Protein AF-A0A1X0D6K6-F1 (afdb_monomer_lite)

Secondary structure (DSSP, 8-state):
-HHHHHHHHH---EEEEEE-EEEPPSSSTT---TTSHHHHHHHHHHHH-EEES-SSPPPSSSSPPP----EEEHHHHHHHHHHHT-S--SSEEEEEE---------HHHHHHHHHHTT---EEES-TTT-

pLDDT: mean 91.76, std 7.57, range [55.56, 97.94]

Foldseek 3Di:
DVVVVCCVPPQDQAEAEAEDAEAEDPPDPPDGPCVDPVNVVVVCQLVVLEDALEPDDDDPPPDHDQDDDWYDYPVVVVVCVVVVPPPPDTDYHYHYRTDPDSPSDDVVVVSVVCVVVPRNHDYDHDPVVD

Organism: NCBI:txid444597

Structure (mmCIF, N/CA/C/O backbone):
data_AF-A0A1X0D6K6-F1
#
_entry.id   AF-A0A1X0D6K6-F1
#
loop_
_atom_site.group_PDB
_atom_site.id
_atom_site.type_symbol
_atom_site.label_atom_id
_atom_site.label_alt_id
_atom_site.label_comp_id
_atom_site.label_asym_id
_atom_site.label_entity_id
_atom_site.label_seq_id
_atom_site.pdbx_PDB_ins_code
_atom_site.Cartn_x
_atom_site.Cartn_y
_atom_site.Cartn_z
_atom_site.occupancy
_atom_site.B_iso_or_equiv
_atom_site.auth_seq_id
_atom_site.auth_comp_id
_atom_site.auth_asym_id
_atom_site.auth_atom_id
_atom_site.pdbx_PDB_model_num
ATOM 1 N N . MET A 1 1 ? -9.132 14.634 18.379 1.00 69.62 1 MET A N 1
ATOM 2 C CA . MET A 1 1 ? -9.413 14.888 19.815 1.00 69.62 1 MET A CA 1
ATOM 3 C C . MET A 1 1 ? -10.894 14.732 20.197 1.00 69.62 1 MET A C 1
ATOM 5 O O . MET A 1 1 ? -11.153 14.470 21.361 1.00 69.62 1 MET A O 1
ATOM 9 N N . LEU A 1 2 ? -11.865 14.824 19.270 1.00 93.81 2 LEU A N 1
ATOM 10 C CA . LEU A 1 2 ? -13.302 14.667 19.586 1.00 93.81 2 LEU A CA 1
ATOM 11 C C . LEU A 1 2 ? -13.663 13.298 20.187 1.00 93.81 2 LEU A C 1
ATOM 13 O O . LEU A 1 2 ? -14.277 13.246 21.246 1.00 93.81 2 LEU A O 1
ATOM 17 N N . LEU A 1 3 ? -13.213 12.200 19.568 1.00 94.31 3 LEU A N 1
ATOM 18 C CA . LEU A 1 3 ? -13.497 10.844 20.061 1.00 94.31 3 LEU A CA 1
ATOM 19 C C . LEU A 1 3 ? -12.890 10.569 21.446 1.00 94.31 3 LEU A C 1
ATOM 21 O O . LEU A 1 3 ? -13.492 9.877 22.257 1.00 94.31 3 LEU A O 1
ATOM 25 N N . ARG A 1 4 ? -11.724 11.158 21.741 1.00 93.31 4 ARG A N 1
ATOM 26 C CA . ARG A 1 4 ? -11.076 11.071 23.060 1.00 93.31 4 ARG A CA 1
ATOM 27 C C . ARG A 1 4 ? -11.946 11.734 24.133 1.00 93.31 4 ARG A C 1
ATOM 29 O O . ARG A 1 4 ? -12.243 11.112 25.141 1.00 93.31 4 ARG A O 1
ATOM 36 N N . ARG A 1 5 ? -12.434 12.951 23.862 1.00 93.81 5 ARG A N 1
ATOM 37 C CA . ARG A 1 5 ? -13.341 13.674 24.769 1.00 93.81 5 ARG A CA 1
ATOM 38 C C . ARG A 1 5 ? -14.673 12.948 24.967 1.00 93.81 5 ARG A C 1
ATOM 40 O O . ARG A 1 5 ? -15.209 12.946 26.068 1.00 93.81 5 ARG A O 1
ATOM 47 N N . ALA A 1 6 ? -15.218 12.343 23.912 1.00 94.06 6 ALA A N 1
ATOM 48 C CA . ALA A 1 6 ? -16.452 11.566 24.000 1.00 94.06 6 ALA A CA 1
ATOM 49 C C . ALA A 1 6 ? -16.276 10.323 24.891 1.00 94.06 6 ALA A C 1
ATOM 51 O O . ALA A 1 6 ? -17.134 10.047 25.727 1.00 94.06 6 ALA A O 1
ATOM 52 N N . HIS A 1 7 ? -15.140 9.629 24.764 1.00 94.25 7 HIS A N 1
ATOM 53 C CA . HIS A 1 7 ? -14.777 8.531 25.655 1.00 94.25 7 HIS A CA 1
ATOM 54 C C . HIS A 1 7 ? -14.644 8.997 27.112 1.00 94.25 7 HIS A C 1
ATOM 56 O O . HIS A 1 7 ? -15.268 8.418 27.989 1.00 94.25 7 HIS A O 1
ATOM 62 N N . GLU A 1 8 ? -13.906 10.080 27.371 1.00 94.75 8 GLU A N 1
ATOM 63 C CA . GLU A 1 8 ? -13.709 10.615 28.729 1.00 94.75 8 GLU A CA 1
ATOM 64 C C . GLU A 1 8 ? -15.023 11.063 29.392 1.00 94.75 8 GLU A C 1
ATOM 66 O O . GLU A 1 8 ? -15.181 10.923 30.602 1.00 94.75 8 GLU A O 1
ATOM 71 N N . ARG A 1 9 ? -15.979 11.594 28.615 1.00 96.31 9 ARG A N 1
ATOM 72 C CA . ARG A 1 9 ? -17.240 12.132 29.150 1.00 96.31 9 ARG A CA 1
ATOM 73 C C . ARG A 1 9 ? -18.350 11.093 29.305 1.00 96.31 9 ARG A C 1
ATOM 75 O O . ARG A 1 9 ? -19.187 11.244 30.189 1.00 96.31 9 ARG A O 1
ATOM 82 N N . TYR A 1 10 ? -18.391 10.091 28.433 1.00 95.69 10 TYR A N 1
ATOM 83 C CA . TYR A 1 10 ? -19.515 9.152 28.340 1.00 95.69 10 TYR A CA 1
ATOM 84 C C . TYR A 1 10 ? -19.089 7.679 28.405 1.00 95.69 10 TYR A C 1
ATOM 86 O O . TYR A 1 10 ? -19.922 6.802 28.200 1.00 95.69 10 TYR A O 1
ATOM 94 N N . CYS A 1 11 ? -17.806 7.394 28.647 1.00 93.50 11 CYS A N 1
ATOM 95 C CA . CYS A 1 11 ? -17.223 6.047 28.655 1.00 93.50 11 CYS A CA 1
ATOM 96 C C . CYS A 1 11 ? -17.488 5.243 27.367 1.00 93.50 11 CYS A C 1
ATOM 98 O O . CYS A 1 11 ? -17.482 4.014 27.384 1.00 93.50 11 CYS A O 1
ATOM 100 N N . LEU A 1 12 ? -17.703 5.929 26.237 1.00 94.88 12 LEU A N 1
ATOM 101 C CA . LEU A 1 12 ? -17.967 5.301 24.941 1.00 94.88 12 LEU A CA 1
ATOM 102 C C . LEU A 1 12 ? -16.750 4.481 24.490 1.00 94.88 12 LEU A C 1
ATOM 104 O O . LEU A 1 12 ? -15.668 5.061 24.385 1.00 94.88 12 LEU A O 1
ATOM 108 N N . PRO A 1 13 ? -16.884 3.180 24.191 1.00 95.06 13 PRO A N 1
ATOM 109 C CA . PRO A 1 13 ? -15.809 2.396 23.592 1.00 95.06 13 PRO A CA 1
ATOM 110 C C . PRO A 1 13 ? -15.356 3.000 22.261 1.00 95.06 13 PRO A C 1
ATOM 112 O O . PRO A 1 13 ? -16.176 3.260 21.379 1.00 95.06 13 PRO A O 1
ATOM 115 N N . VAL A 1 14 ? -14.053 3.231 22.103 1.00 95.06 14 VAL A N 1
ATOM 116 C CA . VAL A 1 14 ? -13.479 3.783 20.870 1.00 95.06 14 VAL A CA 1
ATOM 117 C C . VAL A 1 14 ? -12.266 2.970 20.449 1.00 95.06 14 VAL A C 1
ATOM 119 O O . VAL A 1 14 ? -11.337 2.755 21.229 1.00 95.06 14 VAL A O 1
ATOM 122 N N . VAL A 1 15 ? -12.230 2.604 19.171 1.00 96.19 15 VAL A N 1
ATOM 123 C CA . VAL A 1 15 ? -11.048 2.042 18.519 1.00 96.19 15 VAL A CA 1
ATOM 124 C C . VAL A 1 15 ? -10.695 2.920 17.323 1.00 96.19 15 VAL A C 1
ATOM 126 O O . VAL A 1 15 ? -11.515 3.140 16.437 1.00 96.19 15 VAL A O 1
ATOM 129 N N . VAL A 1 16 ? -9.480 3.466 17.317 1.00 95.50 16 VAL A N 1
ATOM 130 C CA . VAL A 1 16 ? -8.964 4.305 16.230 1.00 95.50 16 VAL A CA 1
ATOM 131 C C . VAL A 1 16 ? -7.948 3.511 15.424 1.00 95.50 16 VAL A C 1
ATOM 133 O O . VAL A 1 16 ? -6.936 3.078 15.967 1.00 95.50 16 VAL A O 1
ATOM 136 N N . PHE A 1 17 ? -8.168 3.395 14.120 1.00 96.38 17 PHE A N 1
ATOM 137 C CA . PHE A 1 17 ? -7.203 2.819 13.190 1.00 96.38 17 PHE A CA 1
ATOM 138 C C . PHE A 1 17 ? -6.531 3.941 12.402 1.00 96.38 17 PHE A C 1
ATOM 140 O O . PHE A 1 17 ? -7.198 4.750 11.758 1.00 96.38 17 PHE A O 1
ATOM 147 N N . ARG A 1 18 ? -5.204 4.027 12.495 1.00 95.69 18 ARG A N 1
ATOM 148 C CA . ARG A 1 18 ? -4.382 4.947 11.705 1.00 95.69 18 ARG A CA 1
ATOM 149 C C . ARG A 1 18 ? -3.759 4.162 10.565 1.00 95.69 18 ARG A C 1
ATOM 151 O O . ARG A 1 18 ? -2.744 3.502 10.776 1.00 95.69 18 ARG A O 1
ATOM 158 N N . CYS A 1 19 ? -4.397 4.213 9.404 1.00 93.12 19 CYS A N 1
ATOM 159 C CA . CYS A 1 19 ? -3.936 3.516 8.212 1.00 93.12 19 CYS A CA 1
ATOM 160 C C . CYS A 1 19 ? -2.932 4.365 7.430 1.00 93.12 19 CYS A C 1
ATOM 162 O O . CYS A 1 19 ? -3.107 5.580 7.310 1.00 93.12 19 CYS A O 1
ATOM 164 N N . GLY A 1 2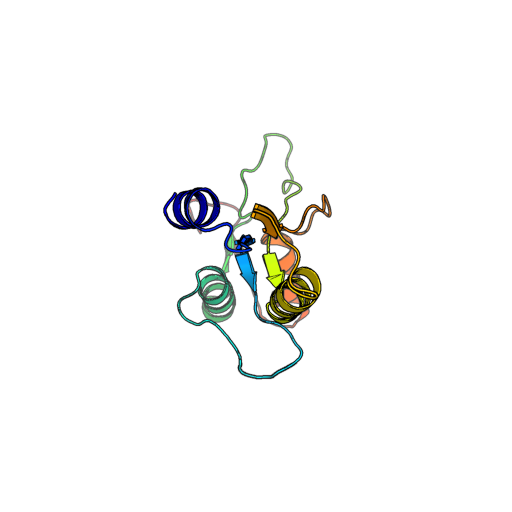0 ? -1.894 3.701 6.923 1.00 90.31 20 GLY A N 1
ATOM 165 C CA . GLY A 1 20 ? -1.016 4.220 5.880 1.00 90.31 20 GLY A CA 1
ATOM 166 C C . GLY A 1 20 ? -1.651 4.066 4.499 1.00 90.31 20 GLY A C 1
ATOM 167 O O . GLY A 1 20 ? -2.830 4.380 4.307 1.00 90.31 20 GLY A O 1
ATOM 168 N N . MET A 1 21 ? -0.873 3.577 3.531 1.00 93.56 21 MET A N 1
ATOM 169 C CA . MET A 1 21 ? -1.391 3.372 2.186 1.00 93.56 21 MET A CA 1
ATOM 170 C C . MET A 1 21 ? -2.299 2.137 2.111 1.00 93.56 21 MET A C 1
ATOM 172 O O . MET A 1 21 ? -1.951 1.063 2.600 1.00 93.56 21 MET A O 1
ATOM 176 N N . ILE A 1 22 ? -3.463 2.284 1.473 1.00 95.00 22 ILE A N 1
ATOM 177 C CA . ILE A 1 22 ? -4.422 1.198 1.238 1.00 95.00 22 ILE A CA 1
ATOM 178 C C . ILE A 1 22 ? -4.385 0.848 -0.244 1.00 95.00 22 ILE A C 1
ATOM 180 O O . ILE A 1 22 ? -4.786 1.664 -1.075 1.00 95.00 22 ILE A O 1
ATOM 184 N N . VAL A 1 23 ? -3.920 -0.357 -0.569 1.00 93.56 23 VAL A N 1
ATOM 185 C CA . VAL A 1 23 ? -3.800 -0.820 -1.957 1.00 93.56 23 VAL A CA 1
ATOM 186 C C . VAL A 1 23 ? -4.940 -1.762 -2.335 1.00 93.56 23 VAL A C 1
ATOM 188 O O . VAL A 1 23 ? -5.585 -2.381 -1.479 1.00 93.56 23 VAL A O 1
ATOM 191 N N . ALA A 1 24 ? -5.213 -1.846 -3.638 1.00 93.88 24 ALA A N 1
ATOM 192 C CA . ALA A 1 24 ? -6.195 -2.778 -4.171 1.00 93.88 24 ALA A CA 1
ATOM 193 C C . ALA A 1 24 ? -5.792 -4.227 -3.852 1.00 93.88 24 ALA A C 1
ATOM 195 O O . ALA A 1 24 ? -4.614 -4.576 -3.842 1.00 93.88 24 ALA A O 1
ATOM 196 N N . ASP A 1 25 ? -6.791 -5.063 -3.591 1.00 92.88 25 ASP A N 1
ATOM 197 C CA . ASP A 1 25 ? -6.611 -6.494 -3.362 1.00 92.88 25 ASP A CA 1
ATOM 198 C C . ASP A 1 25 ? -6.930 -7.276 -4.648 1.00 92.88 25 ASP A C 1
ATOM 200 O O . ASP A 1 25 ? -7.620 -6.794 -5.546 1.00 92.88 25 ASP A O 1
ATOM 204 N N . THR A 1 26 ? -6.449 -8.508 -4.729 1.00 91.38 26 THR A N 1
ATOM 205 C CA . THR A 1 26 ? -6.650 -9.433 -5.847 1.00 91.38 26 THR A CA 1
ATOM 206 C C . THR A 1 26 ? -7.987 -10.180 -5.795 1.00 91.38 26 THR A C 1
ATOM 208 O O . THR A 1 26 ? -8.420 -10.719 -6.815 1.00 91.38 26 THR A O 1
ATOM 211 N N . ARG A 1 27 ? -8.675 -10.206 -4.640 1.00 90.06 27 ARG A N 1
ATOM 212 C CA . ARG A 1 27 ? -9.900 -11.010 -4.445 1.00 90.06 27 ARG A CA 1
ATOM 213 C C . ARG A 1 27 ? -11.046 -10.662 -5.400 1.00 90.06 27 ARG A C 1
ATOM 215 O O . ARG A 1 27 ? -11.777 -11.558 -5.818 1.00 90.06 27 ARG A O 1
ATOM 222 N N . TYR A 1 28 ? -11.225 -9.383 -5.734 1.00 88.44 28 TYR A N 1
ATOM 223 C CA . TYR A 1 28 ? -12.312 -8.919 -6.599 1.00 88.44 28 TYR A CA 1
ATOM 224 C C . TYR A 1 28 ? -11.769 -8.087 -7.756 1.00 88.44 28 TYR A C 1
ATOM 226 O O . TYR A 1 28 ? -11.083 -7.087 -7.562 1.00 88.44 28 TYR A O 1
ATOM 234 N N . ARG A 1 29 ? -12.122 -8.480 -8.982 1.00 89.25 29 ARG A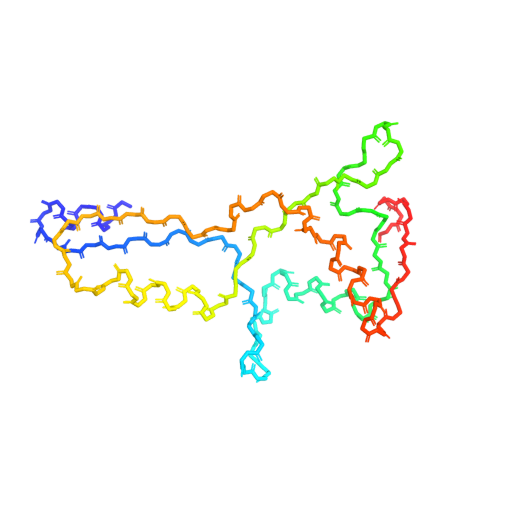 N 1
ATOM 235 C CA . ARG A 1 29 ? -11.705 -7.767 -10.194 1.00 89.25 29 ARG A CA 1
ATOM 236 C C . ARG A 1 29 ? -12.389 -6.403 -10.305 1.00 89.25 29 ARG A C 1
ATOM 238 O O . ARG A 1 29 ? -13.556 -6.252 -9.949 1.00 89.25 29 ARG A O 1
ATOM 245 N N . GLY A 1 30 ? -11.662 -5.426 -10.846 1.00 89.69 30 GLY A N 1
ATOM 246 C CA . GLY A 1 30 ? -12.179 -4.088 -11.158 1.00 89.69 30 GLY A CA 1
ATOM 247 C C . GLY A 1 30 ? -12.340 -3.146 -9.960 1.00 89.69 30 GLY A C 1
ATOM 248 O O . GLY A 1 30 ? -12.823 -2.033 -10.140 1.00 89.69 30 GLY A O 1
ATOM 249 N N . GLN A 1 31 ? -11.940 -3.558 -8.753 1.00 92.81 31 GLN A N 1
ATOM 250 C CA . GLN A 1 31 ? -12.026 -2.725 -7.552 1.00 92.81 31 GLN A CA 1
ATOM 251 C C . GLN A 1 31 ? -10.732 -1.932 -7.363 1.00 92.81 31 GLN A C 1
ATOM 253 O O . GLN A 1 31 ? -9.740 -2.456 -6.862 1.00 92.81 31 GLN A O 1
ATOM 258 N N . VAL A 1 32 ? -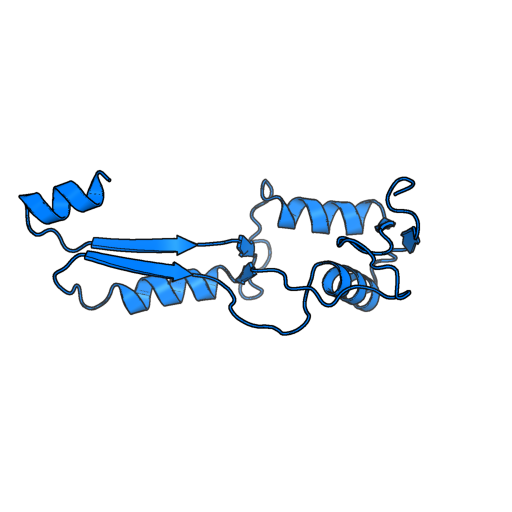10.740 -0.665 -7.777 1.00 92.00 32 VAL A N 1
ATOM 259 C CA . VAL A 1 32 ? -9.581 0.232 -7.671 1.00 92.00 32 VAL A CA 1
ATOM 260 C C . VAL A 1 32 ? -10.003 1.620 -7.203 1.00 92.00 32 VAL A C 1
ATOM 262 O O . VAL A 1 32 ? -11.024 2.157 -7.632 1.00 92.00 32 VAL A O 1
ATOM 265 N N . ASN A 1 33 ? -9.194 2.231 -6.337 1.00 93.00 33 ASN A N 1
ATOM 266 C CA . ASN A 1 33 ? -9.375 3.623 -5.939 1.00 93.00 33 ASN A CA 1
ATOM 267 C C . ASN A 1 33 ? -8.693 4.538 -6.968 1.00 93.00 33 ASN A C 1
ATOM 269 O O . ASN A 1 33 ? -7.565 4.970 -6.773 1.00 93.00 33 ASN A O 1
ATOM 273 N N . LEU A 1 34 ? -9.368 4.819 -8.085 1.00 90.44 34 LEU A N 1
ATOM 274 C CA . LEU A 1 34 ? -8.819 5.605 -9.204 1.00 90.44 34 LEU A CA 1
ATOM 275 C C . LEU A 1 34 ? -8.140 6.941 -8.832 1.00 90.44 34 LEU A C 1
ATOM 277 O O . LEU A 1 34 ? -7.105 7.256 -9.421 1.00 90.44 34 LEU A O 1
ATOM 281 N N . PRO A 1 35 ? -8.676 7.772 -7.915 1.00 93.12 35 PRO A N 1
ATOM 282 C CA . PRO A 1 35 ? -8.015 9.025 -7.559 1.00 93.12 35 PRO A CA 1
ATOM 283 C C . PRO A 1 35 ? -6.772 8.840 -6.677 1.00 93.12 35 PRO A C 1
ATOM 285 O O . PRO A 1 35 ? -6.049 9.815 -6.475 1.00 93.12 35 PRO A O 1
ATOM 288 N N . ASP A 1 36 ? -6.518 7.638 -6.156 1.00 93.88 36 ASP A N 1
ATOM 289 C CA . ASP A 1 36 ? -5.374 7.369 -5.296 1.00 93.88 36 ASP A CA 1
ATOM 290 C C . ASP A 1 36 ? -4.029 7.511 -6.030 1.00 93.88 36 ASP A C 1
ATOM 292 O O . ASP A 1 36 ? -3.889 7.170 -7.207 1.00 93.88 36 ASP A O 1
ATOM 296 N N . ARG A 1 37 ? -3.011 8.001 -5.310 1.00 93.06 37 ARG A N 1
ATOM 297 C CA . ARG A 1 37 ? -1.680 8.262 -5.875 1.00 93.06 37 ARG A CA 1
ATOM 298 C C . ARG A 1 37 ? -0.988 6.991 -6.349 1.00 93.06 37 ARG A C 1
ATOM 300 O O . ARG A 1 37 ? -0.355 7.033 -7.398 1.00 93.06 37 ARG A O 1
ATOM 307 N N . PHE A 1 38 ? -1.117 5.887 -5.613 1.00 94.00 38 PHE A N 1
ATOM 308 C CA . PHE A 1 38 ? -0.521 4.616 -6.010 1.00 94.00 38 PHE A CA 1
ATOM 309 C C . PHE A 1 38 ? -1.156 4.106 -7.301 1.00 94.00 38 PHE A C 1
ATOM 311 O O . PHE A 1 38 ? -0.460 3.788 -8.261 1.00 94.00 38 PHE A O 1
ATOM 318 N N . THR A 1 39 ? -2.489 4.126 -7.362 1.00 93.94 39 THR A N 1
ATOM 319 C CA . THR A 1 39 ? -3.229 3.710 -8.564 1.00 93.94 39 THR A CA 1
ATOM 320 C C . THR A 1 39 ? -2.830 4.550 -9.778 1.00 93.94 39 THR A C 1
ATOM 322 O O . THR A 1 39 ? -2.529 4.001 -10.836 1.00 93.94 39 THR A O 1
ATOM 325 N N . ARG A 1 40 ? -2.754 5.879 -9.622 1.00 96.19 40 ARG A N 1
ATOM 326 C CA . ARG A 1 40 ? -2.293 6.779 -10.688 1.00 96.19 40 ARG A CA 1
ATOM 327 C C . ARG A 1 40 ? -0.857 6.498 -11.113 1.00 96.19 40 ARG A C 1
ATOM 329 O O . ARG A 1 40 ? -0.594 6.514 -12.306 1.00 96.19 40 ARG A O 1
ATOM 336 N N . LEU A 1 41 ? 0.052 6.228 -10.176 1.00 96.12 41 LEU A N 1
ATOM 337 C CA . LEU A 1 41 ? 1.444 5.906 -10.490 1.00 96.12 41 LEU A CA 1
ATOM 338 C C . LEU A 1 41 ? 1.539 4.649 -11.362 1.00 96.12 41 LEU A C 1
ATOM 340 O O . LEU A 1 41 ? 2.133 4.705 -12.434 1.00 96.12 41 LEU A O 1
ATOM 344 N N . ILE A 1 42 ? 0.910 3.548 -10.942 1.00 95.62 42 ILE A N 1
ATOM 345 C CA . ILE A 1 42 ? 0.928 2.285 -11.694 1.00 95.62 42 ILE A CA 1
ATOM 346 C C . ILE A 1 42 ? 0.314 2.466 -13.088 1.00 95.62 42 ILE A C 1
ATOM 348 O O . ILE A 1 42 ? 0.877 1.999 -14.077 1.00 95.62 42 ILE A O 1
ATOM 352 N N . MET A 1 43 ? -0.805 3.192 -13.189 1.00 94.50 43 MET A N 1
ATOM 353 C CA . MET A 1 43 ? -1.426 3.500 -14.480 1.00 94.50 43 MET A CA 1
ATOM 354 C C . MET A 1 43 ? -0.520 4.347 -15.377 1.00 94.50 43 MET A C 1
ATOM 356 O O . MET A 1 43 ? -0.418 4.060 -16.566 1.00 94.50 43 MET A O 1
ATOM 360 N N . THR A 1 44 ? 0.150 5.362 -14.826 1.00 96.25 44 THR A N 1
ATOM 361 C CA . THR A 1 44 ? 1.089 6.201 -15.578 1.00 96.25 44 THR A CA 1
ATOM 362 C C . THR A 1 44 ? 2.256 5.374 -16.094 1.00 96.25 44 THR A C 1
ATOM 364 O O . THR A 1 44 ? 2.535 5.438 -17.281 1.00 96.25 44 THR A O 1
ATOM 367 N N . LEU A 1 45 ? 2.880 4.550 -15.250 1.00 96.94 45 LEU A N 1
ATOM 368 C CA . LEU A 1 45 ? 3.994 3.685 -15.649 1.00 96.94 45 LEU A CA 1
ATOM 369 C C . LEU A 1 45 ? 3.610 2.746 -16.796 1.00 96.94 45 LEU A C 1
ATOM 371 O O . LEU A 1 45 ? 4.328 2.652 -17.790 1.00 96.94 45 LEU A O 1
ATOM 375 N N . ALA A 1 46 ? 2.451 2.096 -16.685 1.00 95.12 46 ALA A N 1
ATOM 376 C CA . ALA A 1 46 ? 1.950 1.205 -17.725 1.00 95.12 46 ALA A CA 1
ATOM 377 C C . ALA A 1 46 ? 1.588 1.949 -19.024 1.00 95.12 46 ALA A C 1
ATOM 379 O O . ALA A 1 46 ? 1.744 1.395 -20.109 1.00 95.12 46 ALA A O 1
ATOM 380 N N . ALA A 1 47 ? 1.097 3.190 -18.928 1.00 96.38 47 ALA A N 1
ATOM 381 C CA . ALA A 1 47 ? 0.684 3.983 -20.083 1.00 96.38 47 ALA A CA 1
ATOM 382 C C . ALA A 1 47 ? 1.857 4.664 -20.805 1.00 96.38 47 ALA A C 1
ATOM 384 O O . ALA A 1 47 ? 1.850 4.745 -22.032 1.00 96.38 47 ALA A O 1
ATOM 385 N N . THR A 1 48 ? 2.842 5.180 -20.066 1.00 97.31 48 THR A N 1
ATOM 386 C CA . THR A 1 48 ? 3.993 5.898 -20.633 1.00 97.31 48 THR A CA 1
ATOM 387 C C . THR A 1 48 ? 5.140 4.962 -20.998 1.00 97.31 48 THR A C 1
ATOM 389 O O . THR A 1 48 ? 5.949 5.310 -21.855 1.00 97.31 48 THR A O 1
ATOM 392 N N . GLY A 1 49 ? 5.226 3.790 -20.359 1.00 97.19 49 GLY A N 1
ATOM 393 C CA . GLY A 1 49 ? 6.311 2.836 -20.575 1.00 97.19 49 GLY A CA 1
ATOM 394 C C . GLY A 1 49 ? 7.672 3.350 -20.102 1.00 97.19 49 GLY A C 1
ATOM 395 O O . GLY A 1 49 ? 8.700 2.858 -20.569 1.00 97.19 49 GLY A O 1
ATOM 396 N N . ILE A 1 50 ? 7.705 4.344 -19.206 1.00 97.50 50 ILE A N 1
ATOM 397 C CA . ILE A 1 50 ? 8.947 4.898 -18.653 1.00 97.50 50 ILE A CA 1
ATOM 398 C C . ILE A 1 50 ? 8.903 4.994 -17.127 1.00 97.50 50 ILE A C 1
ATOM 400 O O . ILE A 1 50 ? 7.909 5.425 -16.545 1.00 97.50 50 ILE A O 1
ATOM 404 N N . ALA A 1 51 ? 10.008 4.623 -16.489 1.00 97.44 51 ALA A N 1
ATOM 405 C CA . ALA A 1 51 ? 10.237 4.710 -15.047 1.00 97.44 51 ALA A CA 1
ATOM 406 C C . ALA A 1 51 ? 11.597 5.378 -14.772 1.00 97.44 51 ALA A C 1
ATOM 408 O O . ALA A 1 51 ? 12.459 5.349 -15.656 1.00 97.44 51 ALA A O 1
ATOM 409 N N . PRO A 1 52 ? 11.835 5.944 -13.578 1.00 95.38 52 PRO A N 1
ATOM 410 C CA . PRO A 1 52 ? 13.160 6.431 -13.231 1.00 95.38 52 PRO A CA 1
ATOM 411 C C . PRO A 1 52 ? 14.111 5.255 -12.955 1.00 95.38 52 PRO A C 1
ATOM 413 O O . PRO A 1 52 ? 13.689 4.113 -12.725 1.00 95.38 52 PRO A O 1
ATOM 416 N N . GLY A 1 53 ? 15.413 5.535 -12.939 1.00 92.19 53 GLY A N 1
ATOM 417 C CA . GLY A 1 53 ? 16.446 4.585 -12.524 1.00 92.19 53 GLY A CA 1
ATOM 418 C C . GLY A 1 53 ? 16.172 4.031 -11.123 1.00 92.19 53 GLY A C 1
ATOM 419 O O . GLY A 1 53 ? 16.244 2.815 -10.919 1.00 92.19 53 GLY A O 1
ATOM 420 N N . SER A 1 54 ? 15.761 4.913 -10.206 1.00 92.81 54 SER A N 1
ATOM 421 C CA . SER A 1 54 ? 15.167 4.593 -8.906 1.00 92.81 54 SER A CA 1
ATOM 422 C C . SER A 1 54 ? 14.163 5.673 -8.491 1.00 92.81 54 SER A C 1
ATOM 424 O O . SER A 1 54 ? 14.353 6.845 -8.804 1.00 92.81 54 SER A O 1
ATOM 426 N N . PHE A 1 55 ? 13.104 5.301 -7.768 1.00 93.50 55 PHE A N 1
ATOM 427 C CA . PHE A 1 55 ? 12.215 6.269 -7.098 1.00 93.50 55 PHE A CA 1
ATOM 428 C C . PHE A 1 55 ? 12.800 6.861 -5.810 1.00 93.50 55 PHE A C 1
ATOM 430 O O . PHE A 1 55 ? 12.205 7.762 -5.214 1.00 93.50 55 PHE A O 1
ATOM 437 N N . TYR A 1 56 ? 13.927 6.326 -5.353 1.00 91.19 56 TYR A N 1
ATOM 438 C CA . TYR A 1 56 ? 14.572 6.693 -4.105 1.00 91.19 56 TYR A CA 1
ATOM 439 C C . TYR A 1 56 ? 15.919 7.363 -4.395 1.00 91.19 56 TYR A C 1
ATOM 441 O O . TYR A 1 56 ? 16.494 7.144 -5.463 1.00 91.19 56 TYR A O 1
ATOM 449 N N . PRO A 1 57 ? 16.435 8.187 -3.464 1.00 85.31 57 PRO A N 1
ATOM 450 C CA . PRO A 1 57 ? 17.766 8.758 -3.603 1.00 85.31 57 PRO A CA 1
ATOM 451 C C . PRO A 1 57 ? 18.810 7.662 -3.832 1.00 85.31 57 PRO A C 1
ATOM 453 O O . PRO A 1 57 ? 18.832 6.653 -3.125 1.00 85.31 57 PRO A O 1
ATOM 456 N N . LEU A 1 58 ? 19.655 7.871 -4.837 1.00 77.88 58 LEU A N 1
ATOM 457 C CA . LEU A 1 58 ? 20.835 7.054 -5.079 1.00 77.88 58 LEU A CA 1
ATOM 458 C C . LEU A 1 58 ? 21.956 7.581 -4.174 1.00 77.88 58 LEU A C 1
ATOM 460 O O . LEU A 1 58 ? 22.223 8.781 -4.180 1.00 77.88 58 LEU A O 1
ATOM 464 N N . ASP A 1 59 ? 22.597 6.704 -3.403 1.00 63.44 59 ASP A N 1
ATOM 465 C CA . ASP A 1 59 ? 23.805 7.053 -2.645 1.00 63.44 59 ASP A CA 1
ATOM 466 C C . ASP A 1 59 ? 25.060 6.910 -3.526 1.00 63.44 59 ASP A C 1
ATOM 468 O O . ASP A 1 59 ? 25.056 6.203 -4.537 1.00 63.44 59 ASP A O 1
ATOM 472 N N . ASP A 1 60 ? 26.168 7.533 -3.102 1.00 58.91 60 ASP A N 1
ATOM 473 C CA . ASP A 1 60 ? 27.479 7.513 -3.782 1.00 58.91 60 ASP A CA 1
ATOM 474 C C . ASP A 1 60 ? 28.026 6.094 -4.056 1.00 58.91 60 ASP A C 1
ATOM 476 O O . ASP A 1 60 ? 28.923 5.902 -4.883 1.00 58.91 60 ASP A O 1
ATOM 480 N N . THR A 1 61 ? 27.491 5.066 -3.393 1.00 56.94 61 THR A N 1
ATOM 481 C CA . THR A 1 61 ? 27.754 3.662 -3.720 1.00 56.94 61 THR A CA 1
ATOM 482 C C . THR A 1 61 ? 26.763 3.176 -4.770 1.00 56.94 61 THR A C 1
ATOM 484 O O . THR A 1 61 ? 25.695 2.678 -4.434 1.00 56.94 61 THR A O 1
ATOM 487 N N . ALA A 1 62 ? 27.150 3.325 -6.038 1.00 55.56 62 ALA A N 1
ATOM 488 C CA . ALA A 1 62 ? 26.443 2.901 -7.249 1.00 55.56 62 ALA A CA 1
ATOM 489 C C . ALA A 1 62 ? 25.510 1.680 -7.063 1.00 55.56 62 ALA A C 1
ATOM 491 O O . ALA A 1 62 ? 25.933 0.527 -7.164 1.00 55.56 62 ALA A O 1
ATOM 492 N N . GLY A 1 63 ? 24.225 1.938 -6.812 1.00 65.69 63 GLY A N 1
ATOM 493 C CA . GLY A 1 63 ? 23.201 0.907 -6.662 1.00 65.69 63 GLY A CA 1
ATOM 494 C C . GLY A 1 63 ? 21.847 1.481 -6.244 1.00 65.69 63 GLY A C 1
ATOM 495 O O . GLY A 1 63 ? 21.775 2.560 -5.661 1.00 65.69 63 GLY A O 1
ATOM 496 N N . ARG A 1 64 ? 20.759 0.757 -6.546 1.00 75.00 64 ARG A N 1
ATOM 497 C CA . ARG A 1 64 ? 19.428 1.096 -6.021 1.00 75.00 64 ARG A CA 1
ATOM 498 C C . ARG A 1 64 ? 19.413 0.891 -4.513 1.00 75.00 64 ARG A C 1
ATOM 500 O O . ARG A 1 64 ? 19.895 -0.132 -4.021 1.00 75.00 64 ARG A O 1
ATOM 507 N N . HIS A 1 65 ? 18.843 1.848 -3.792 1.00 78.00 65 HIS A N 1
ATOM 508 C CA . HIS A 1 65 ? 18.733 1.741 -2.348 1.00 78.00 65 HIS A CA 1
ATOM 509 C C . HIS A 1 65 ? 17.677 0.697 -1.974 1.00 78.00 65 HIS A C 1
AT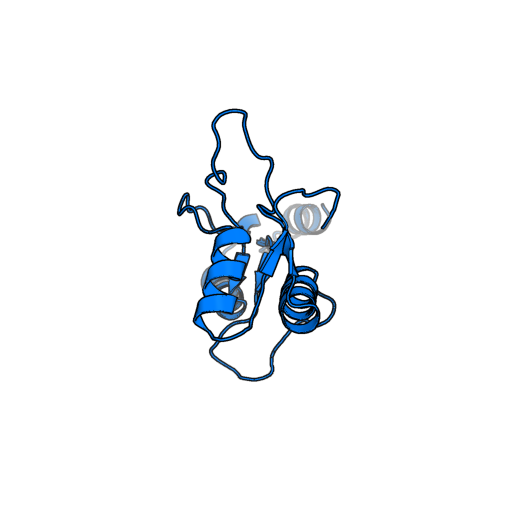OM 511 O O . HIS A 1 65 ? 16.607 0.632 -2.580 1.00 78.00 65 HIS A O 1
ATOM 517 N N . ARG A 1 66 ? 17.952 -0.094 -0.931 1.00 85.94 66 ARG A N 1
ATOM 518 C CA . ARG A 1 66 ? 16.930 -0.954 -0.328 1.00 85.94 66 ARG A CA 1
ATOM 519 C C . ARG A 1 66 ? 15.817 -0.056 0.205 1.00 85.94 66 ARG A C 1
ATOM 521 O O . ARG A 1 66 ? 16.076 0.813 1.039 1.00 85.94 66 ARG A O 1
ATOM 528 N N . ALA A 1 67 ? 14.601 -0.253 -0.282 1.00 89.38 67 ALA A N 1
ATOM 529 C CA . ALA A 1 67 ? 13.460 0.572 0.072 1.00 89.38 67 ALA A CA 1
ATOM 530 C C . ALA A 1 67 ? 12.264 -0.282 0.487 1.00 89.38 67 ALA A C 1
ATOM 532 O O . ALA A 1 67 ? 12.217 -1.479 0.227 1.00 89.38 67 ALA A O 1
ATOM 533 N N . HIS A 1 68 ? 11.300 0.350 1.148 1.00 93.06 68 HIS A N 1
ATOM 534 C CA . HIS A 1 68 ? 10.063 -0.293 1.560 1.00 93.06 68 HIS A CA 1
ATOM 535 C C . HIS A 1 68 ? 8.871 0.605 1.238 1.00 93.06 68 HIS A C 1
ATOM 537 O O . HIS A 1 68 ? 8.869 1.797 1.566 1.00 93.06 68 HIS A O 1
ATOM 543 N N . TYR A 1 69 ? 7.850 0.036 0.606 1.00 92.19 69 TYR A N 1
ATOM 544 C CA . TYR A 1 69 ? 6.578 0.695 0.362 1.00 92.19 69 TYR A CA 1
ATOM 545 C C . TYR A 1 69 ? 5.535 0.249 1.399 1.00 92.19 69 TYR A C 1
ATOM 547 O O . TYR A 1 69 ? 5.023 -0.868 1.342 1.00 92.19 69 TYR A O 1
ATOM 555 N N . ASP A 1 70 ? 5.186 1.148 2.329 1.00 92.69 70 ASP A N 1
ATOM 556 C CA . ASP A 1 70 ? 4.196 0.907 3.395 1.00 92.69 70 ASP A CA 1
ATOM 557 C C . ASP A 1 70 ? 2.756 0.933 2.845 1.00 92.69 70 ASP A C 1
ATOM 559 O O . ASP A 1 70 ? 2.005 1.904 3.008 1.00 92.69 70 ASP A O 1
ATOM 563 N N . GLY A 1 71 ? 2.395 -0.140 2.138 1.00 92.75 71 GLY A N 1
ATOM 564 C CA . GLY A 1 71 ? 1.062 -0.396 1.608 1.00 92.75 71 GLY A CA 1
ATOM 565 C C . GLY A 1 71 ? 0.508 -1.737 2.072 1.00 92.75 71 GLY A C 1
ATOM 566 O O . GLY A 1 71 ? 1.205 -2.750 2.058 1.00 92.75 71 GLY A O 1
ATOM 567 N N . LEU A 1 72 ? -0.768 -1.747 2.466 1.00 94.25 72 LEU A N 1
ATOM 568 C CA . LEU A 1 72 ? -1.484 -2.961 2.863 1.00 94.25 72 LEU A CA 1
ATOM 569 C C . LEU A 1 72 ? -2.755 -3.166 2.019 1.00 94.25 72 LEU A C 1
ATOM 571 O O . LEU A 1 72 ? -3.459 -2.188 1.734 1.00 94.25 72 LEU A O 1
ATOM 575 N N . PRO A 1 73 ? -3.085 -4.415 1.627 1.00 95.19 73 PRO A N 1
ATOM 576 C CA . PRO A 1 73 ? -4.295 -4.708 0.865 1.00 95.19 73 PRO A CA 1
ATOM 577 C C . PRO A 1 73 ? -5.572 -4.343 1.622 1.00 95.19 73 PRO A C 1
ATOM 579 O O . PRO A 1 73 ? -5.708 -4.610 2.819 1.00 95.19 73 PRO A O 1
ATOM 582 N N . VAL A 1 74 ? -6.550 -3.781 0.910 1.00 95.69 74 VAL A N 1
ATOM 583 C CA . VAL A 1 74 ? -7.805 -3.303 1.508 1.00 95.69 74 VAL A CA 1
ATOM 584 C C . VAL A 1 74 ? -8.576 -4.383 2.273 1.00 95.69 74 VAL A C 1
ATOM 586 O O . VAL A 1 74 ? -9.112 -4.080 3.340 1.00 95.69 74 VAL A O 1
ATOM 589 N N . ASN A 1 75 ? -8.611 -5.637 1.801 1.00 94.25 75 ASN A N 1
ATOM 590 C CA . ASN A 1 75 ? -9.357 -6.677 2.518 1.00 94.25 75 ASN A CA 1
ATOM 591 C C . ASN A 1 75 ? -8.675 -7.049 3.832 1.00 94.25 75 ASN A C 1
ATOM 593 O O . ASN A 1 75 ? -9.373 -7.224 4.824 1.00 94.25 75 ASN A O 1
ATOM 597 N N . PHE A 1 76 ? -7.339 -7.109 3.860 1.00 94.56 76 PHE A N 1
ATOM 598 C CA . PHE A 1 76 ? -6.594 -7.350 5.096 1.00 94.56 76 PHE A CA 1
ATOM 599 C C . PHE A 1 76 ? -6.915 -6.277 6.143 1.00 94.56 76 PHE A C 1
ATOM 601 O O . PHE A 1 76 ? -7.220 -6.591 7.291 1.00 94.56 76 PHE A O 1
ATOM 608 N N . ILE A 1 77 ? -6.915 -5.002 5.740 1.00 95.50 77 ILE A N 1
ATOM 609 C CA . ILE A 1 77 ? -7.245 -3.890 6.639 1.00 95.50 77 ILE A CA 1
ATOM 610 C C . ILE A 1 77 ? -8.695 -3.994 7.127 1.00 95.50 77 ILE A C 1
ATOM 612 O O . ILE A 1 77 ? -8.954 -3.828 8.318 1.00 95.50 77 ILE A O 1
ATOM 616 N N . ALA A 1 78 ? -9.641 -4.274 6.227 1.00 95.38 78 ALA A N 1
ATOM 617 C CA . ALA A 1 78 ? -11.053 -4.408 6.578 1.00 95.38 78 ALA A CA 1
ATOM 618 C C . ALA A 1 78 ? -11.295 -5.569 7.557 1.00 95.38 78 ALA A C 1
ATOM 620 O O . ALA A 1 78 ? -12.025 -5.406 8.536 1.00 95.38 78 ALA A O 1
ATOM 621 N N . GLU A 1 79 ? -10.648 -6.713 7.330 1.00 94.81 79 GLU A N 1
ATOM 622 C CA . GLU A 1 79 ? -10.714 -7.882 8.206 1.00 94.81 79 GLU A CA 1
ATOM 623 C C . GLU A 1 79 ? -10.086 -7.597 9.573 1.00 94.81 79 GLU A C 1
ATOM 625 O O . GLU A 1 79 ? -10.704 -7.876 10.599 1.00 94.81 79 GLU A O 1
ATOM 630 N N . ALA A 1 80 ? -8.918 -6.950 9.608 1.00 94.69 80 ALA A N 1
ATOM 631 C CA . ALA A 1 80 ? -8.275 -6.543 10.853 1.00 94.69 80 ALA A CA 1
ATOM 632 C C . ALA A 1 80 ? -9.158 -5.582 11.665 1.00 94.69 80 ALA A C 1
ATOM 634 O O . ALA A 1 80 ? -9.291 -5.747 12.876 1.00 94.69 80 ALA A O 1
ATOM 635 N N . ILE A 1 81 ? -9.806 -4.606 11.018 1.00 95.25 81 ILE A N 1
ATOM 636 C CA . ILE A 1 81 ? -10.751 -3.699 11.688 1.00 95.25 81 ILE A CA 1
ATOM 637 C C . ILE A 1 81 ? -11.934 -4.487 12.257 1.00 95.25 81 ILE A C 1
ATOM 639 O O . ILE A 1 81 ? -12.302 -4.281 13.414 1.00 95.25 81 ILE A O 1
ATOM 643 N N . ALA A 1 82 ? -12.523 -5.396 11.478 1.00 95.12 82 ALA A N 1
ATOM 644 C CA . ALA A 1 82 ? -13.659 -6.197 11.925 1.00 95.12 82 ALA A CA 1
ATOM 645 C C . ALA A 1 82 ? -13.294 -7.094 13.120 1.00 95.12 82 ALA A C 1
ATOM 647 O O . ALA A 1 82 ? -14.029 -7.131 14.105 1.00 95.12 82 ALA A O 1
ATOM 648 N N . ALA A 1 83 ? -12.134 -7.751 13.066 1.00 94.06 83 ALA A N 1
ATOM 649 C CA . ALA A 1 83 ? -11.654 -8.633 14.123 1.00 94.06 83 ALA A CA 1
ATOM 650 C C . ALA A 1 83 ? -11.269 -7.863 15.397 1.00 94.06 83 ALA A C 1
ATOM 652 O O . ALA A 1 83 ? -11.643 -8.257 16.493 1.00 94.06 83 ALA A O 1
ATOM 653 N N . LEU A 1 84 ? -10.567 -6.730 15.277 1.00 92.62 84 LEU A N 1
ATOM 654 C CA . LEU A 1 84 ? -10.085 -5.949 16.428 1.00 92.62 84 LEU A CA 1
ATOM 655 C C . LEU A 1 84 ? -11.165 -5.068 17.077 1.00 92.62 84 LEU A C 1
ATOM 657 O O . LEU A 1 84 ? -10.931 -4.471 18.130 1.00 92.62 84 LEU A O 1
ATOM 661 N N . THR A 1 85 ? -12.339 -4.954 16.453 1.00 92.38 85 THR A N 1
ATOM 662 C CA . THR A 1 85 ? -13.497 -4.249 17.027 1.00 92.38 85 THR A CA 1
ATOM 663 C C . THR A 1 85 ? -14.493 -5.183 17.715 1.00 92.38 85 THR A C 1
ATOM 665 O O . THR A 1 85 ? -15.430 -4.683 18.341 1.00 92.38 85 THR A O 1
ATOM 668 N N . GLN A 1 86 ? -14.292 -6.508 17.646 1.00 90.88 86 GLN A N 1
ATOM 669 C CA . GLN A 1 86 ? -15.188 -7.504 18.235 1.00 90.88 86 GLN A CA 1
ATOM 670 C C . GLN A 1 86 ? -14.457 -8.463 19.197 1.00 90.88 86 GLN A C 1
ATOM 672 O O . GLN A 1 86 ? -13.436 -9.032 18.823 1.00 90.88 86 GLN A O 1
ATOM 677 N N . PRO A 1 87 ? -14.995 -8.705 20.410 1.00 87.06 87 PRO A N 1
ATOM 678 C CA . PRO A 1 87 ? -16.168 -8.052 20.997 1.00 87.06 87 PRO A CA 1
ATOM 679 C C . PRO A 1 87 ? -15.915 -6.562 21.293 1.00 87.06 87 PRO A C 1
ATOM 681 O O . PRO A 1 87 ? -14.779 -6.089 21.320 1.00 87.06 87 PRO A O 1
ATOM 684 N N . VAL A 1 88 ? -16.994 -5.805 21.514 1.00 86.88 88 VAL A N 1
ATOM 685 C CA . VAL A 1 88 ? -16.882 -4.398 21.918 1.00 86.88 88 VAL A CA 1
ATOM 686 C C . VAL A 1 88 ? -16.350 -4.340 23.347 1.00 86.88 88 VAL A C 1
ATOM 688 O O . VAL A 1 88 ? -17.089 -4.540 24.308 1.00 86.88 88 VAL A O 1
ATOM 691 N N . GLU A 1 89 ? -15.058 -4.067 23.484 1.00 89.31 89 GLU A N 1
ATOM 692 C CA . GLU A 1 89 ? -14.412 -3.908 24.785 1.00 89.31 89 GLU A CA 1
ATOM 693 C C . GLU A 1 89 ? -14.424 -2.443 25.238 1.00 89.31 89 GLU A C 1
ATOM 695 O O . GLU A 1 89 ? -14.238 -1.541 24.412 1.00 89.31 89 GLU A O 1
ATOM 700 N N . PRO A 1 90 ? -14.602 -2.177 26.544 1.00 90.56 90 PRO A N 1
ATOM 701 C CA . PRO A 1 90 ? -14.516 -0.828 27.082 1.00 90.56 90 PRO A CA 1
ATOM 702 C C . PRO A 1 90 ? -13.113 -0.241 26.886 1.00 90.56 90 PRO A C 1
ATOM 704 O O . PRO A 1 90 ? -12.107 -0.948 26.916 1.00 90.56 90 PRO A O 1
ATOM 707 N N . GLY A 1 91 ? -13.042 1.082 26.738 1.00 93.44 91 GLY A N 1
ATOM 708 C CA . GLY A 1 91 ? -11.776 1.811 26.665 1.00 93.44 91 GLY A CA 1
ATOM 709 C C . GLY A 1 91 ? -11.563 2.573 25.360 1.00 93.44 91 GLY A C 1
ATOM 710 O O . GLY A 1 91 ? -12.435 2.650 24.492 1.00 93.44 91 GLY A O 1
ATOM 711 N N . PHE A 1 92 ? -10.370 3.155 25.248 1.00 95.31 92 PHE A N 1
ATOM 712 C CA . PHE A 1 92 ? -9.910 3.901 24.083 1.00 95.31 92 PHE A CA 1
ATOM 713 C C . PHE A 1 92 ? -8.628 3.262 23.551 1.00 95.31 92 PHE A C 1
ATOM 715 O O . PHE A 1 92 ? -7.577 3.343 24.189 1.00 95.31 92 PHE A O 1
ATOM 722 N N . ARG A 1 93 ? -8.696 2.650 22.369 1.00 94.81 93 ARG A N 1
ATOM 723 C CA . ARG A 1 93 ? -7.562 1.966 21.730 1.00 94.81 93 ARG A CA 1
ATOM 724 C C . ARG A 1 93 ? -7.170 2.662 20.438 1.00 94.81 93 ARG A C 1
ATOM 726 O O . ARG A 1 93 ? -7.998 3.258 19.751 1.00 94.81 93 ARG A O 1
ATOM 733 N N . THR A 1 94 ? -5.887 2.625 20.105 1.00 95.38 94 THR A N 1
ATOM 734 C CA . THR A 1 94 ? -5.381 3.153 18.836 1.00 95.38 94 THR A CA 1
ATOM 735 C C . THR A 1 94 ? -4.401 2.162 18.237 1.00 95.38 94 THR A C 1
ATOM 737 O O . THR A 1 94 ? -3.396 1.846 18.864 1.00 95.38 94 THR A O 1
ATOM 740 N N . TYR A 1 95 ? -4.689 1.714 17.021 1.00 94.88 95 TYR A N 1
ATOM 741 C CA . TYR A 1 95 ? -3.841 0.821 16.243 1.00 94.88 95 TYR A CA 1
ATOM 742 C C . TYR A 1 95 ? -3.238 1.586 15.070 1.00 94.88 95 TYR A C 1
ATOM 744 O O . TYR A 1 95 ? -3.928 2.348 14.387 1.00 94.88 95 TYR A O 1
ATOM 752 N N . ARG A 1 96 ? -1.942 1.385 14.834 1.00 94.25 96 ARG A N 1
ATOM 753 C CA . ARG A 1 96 ? -1.285 1.806 13.598 1.00 94.25 96 ARG A CA 1
ATOM 754 C C . ARG A 1 96 ? -1.333 0.630 12.630 1.00 94.25 96 ARG A C 1
ATOM 756 O O . ARG A 1 96 ? -0.777 -0.419 12.929 1.00 94.25 96 ARG A O 1
ATOM 763 N N . ILE A 1 97 ? -2.028 0.811 11.515 1.00 92.62 97 ILE A N 1
ATOM 764 C CA . ILE A 1 97 ? -2.110 -0.172 10.435 1.00 92.62 97 ILE A CA 1
ATOM 765 C C . ILE A 1 97 ? -1.041 0.236 9.422 1.00 92.62 97 ILE A C 1
ATOM 767 O O . ILE A 1 97 ? -1.235 1.183 8.655 1.00 92.62 97 ILE A O 1
ATOM 771 N N . SER A 1 98 ? 0.100 -0.438 9.492 1.00 92.31 98 SER A N 1
ATOM 772 C CA . SER A 1 98 ? 1.255 -0.245 8.614 1.00 92.31 98 SER A CA 1
ATOM 773 C C . SER A 1 98 ? 1.896 -1.591 8.320 1.00 92.31 98 SER A C 1
ATOM 775 O O . SER A 1 98 ? 1.823 -2.494 9.156 1.00 92.31 98 SER A O 1
ATOM 777 N N . ASN A 1 99 ? 2.536 -1.702 7.167 1.00 90.81 99 ASN A N 1
ATOM 778 C CA . ASN A 1 99 ? 3.447 -2.780 6.841 1.00 90.81 99 ASN A CA 1
ATOM 779 C C . ASN A 1 99 ? 4.788 -2.522 7.568 1.00 90.81 99 ASN A C 1
ATOM 781 O O . ASN A 1 99 ? 5.432 -1.510 7.301 1.00 90.81 99 ASN A O 1
ATOM 785 N N . PRO A 1 100 ? 5.180 -3.344 8.563 1.00 90.25 100 PRO A N 1
ATOM 786 C CA . PRO A 1 100 ? 6.369 -3.085 9.372 1.00 90.25 100 PRO A CA 1
ATOM 787 C C . PRO A 1 100 ? 7.626 -3.784 8.834 1.00 90.25 100 PRO A C 1
ATOM 789 O O . PRO A 1 100 ? 8.651 -3.774 9.516 1.00 90.25 100 PRO A O 1
ATOM 792 N N . TYR A 1 101 ? 7.539 -4.469 7.692 1.00 90.44 101 TYR A N 1
ATOM 793 C CA . TYR A 1 101 ? 8.637 -5.286 7.197 1.00 90.44 101 TYR A CA 1
ATOM 794 C C . TYR A 1 101 ? 9.779 -4.426 6.647 1.00 90.44 101 TYR A C 1
ATOM 796 O O . TYR A 1 101 ? 9.566 -3.432 5.965 1.00 90.44 101 TYR A O 1
ATOM 804 N N . ASP A 1 102 ? 11.011 -4.855 6.916 1.00 90.12 102 ASP A N 1
ATOM 805 C CA . ASP A 1 102 ? 12.191 -4.451 6.151 1.00 90.12 102 ASP A CA 1
ATOM 806 C C . ASP A 1 102 ? 12.464 -5.552 5.122 1.00 90.12 102 ASP A C 1
ATOM 808 O O . ASP A 1 102 ? 13.347 -6.395 5.289 1.00 90.12 102 ASP A O 1
ATOM 812 N N . ASP A 1 103 ? 11.616 -5.618 4.100 1.00 90.69 103 ASP A N 1
ATOM 813 C CA . ASP A 1 103 ? 11.637 -6.650 3.058 1.00 90.69 103 ASP A CA 1
ATOM 814 C C . ASP A 1 103 ? 12.443 -6.234 1.819 1.00 90.69 103 ASP A C 1
ATOM 816 O O . ASP A 1 103 ? 12.916 -7.100 1.081 1.00 90.69 103 ASP A O 1
ATOM 820 N N . GLY A 1 104 ? 12.710 -4.938 1.651 1.00 91.56 104 GLY A N 1
ATOM 821 C CA . GLY A 1 104 ? 13.337 -4.405 0.445 1.00 91.56 104 GLY A CA 1
ATOM 822 C C . GLY A 1 104 ? 12.365 -4.319 -0.731 1.00 91.56 104 GLY A C 1
ATOM 823 O O . GLY A 1 104 ? 12.815 -4.339 -1.869 1.00 91.56 104 GLY A O 1
ATOM 824 N N . VAL A 1 105 ? 11.055 -4.284 -0.465 1.00 93.44 105 VAL A N 1
ATOM 825 C CA . VAL A 1 105 ? 10.007 -4.159 -1.478 1.00 93.44 105 VAL A CA 1
ATOM 826 C C . VAL A 1 105 ? 9.517 -2.714 -1.525 1.00 93.44 105 VAL A C 1
ATOM 828 O O . VAL A 1 105 ? 8.647 -2.299 -0.756 1.00 93.44 105 VAL A O 1
ATOM 831 N N . GLY A 1 106 ? 10.082 -1.937 -2.440 1.00 94.06 106 GLY A N 1
ATOM 832 C CA . GLY A 1 106 ? 9.702 -0.569 -2.757 1.00 94.06 106 GLY A CA 1
ATOM 833 C C . GLY A 1 106 ? 9.011 -0.432 -4.117 1.00 94.06 106 GLY A C 1
ATOM 834 O O . GLY A 1 106 ? 8.551 -1.392 -4.736 1.00 94.06 106 GLY A O 1
ATOM 835 N N . LEU A 1 107 ? 8.930 0.812 -4.595 1.00 95.00 107 LEU A N 1
ATOM 836 C CA . LEU A 1 107 ? 8.367 1.128 -5.914 1.00 95.00 107 LEU A CA 1
ATOM 837 C C . LEU A 1 107 ? 9.234 0.620 -7.074 1.00 95.00 107 LEU A C 1
ATOM 839 O O . LEU A 1 107 ? 8.715 0.388 -8.165 1.00 95.00 107 LEU A O 1
ATOM 843 N N . ASP A 1 108 ? 10.536 0.445 -6.849 1.00 95.06 108 ASP A N 1
ATOM 844 C CA . ASP A 1 108 ? 11.438 -0.079 -7.869 1.00 95.06 108 ASP A CA 1
ATOM 845 C C . ASP A 1 108 ? 11.130 -1.542 -8.177 1.00 95.06 108 ASP A C 1
ATOM 847 O O . ASP A 1 108 ? 11.023 -1.902 -9.347 1.00 95.06 108 ASP A O 1
ATOM 851 N N . GLU A 1 109 ? 10.882 -2.357 -7.157 1.00 95.44 109 GLU A N 1
ATOM 852 C CA . GLU A 1 109 ? 10.480 -3.754 -7.320 1.00 95.44 109 GLU A CA 1
ATOM 853 C C . GLU A 1 109 ? 9.132 -3.856 -8.048 1.00 95.44 109 GLU A C 1
ATOM 855 O O . GLU A 1 109 ? 8.919 -4.766 -8.845 1.00 95.44 109 GLU A O 1
ATOM 860 N N . TYR A 1 110 ? 8.228 -2.889 -7.853 1.00 95.19 110 TYR A N 1
ATOM 861 C CA . TYR A 1 110 ? 6.940 -2.875 -8.552 1.00 95.19 110 TYR A CA 1
ATOM 862 C C . TYR A 1 110 ? 7.091 -2.601 -10.051 1.00 95.19 110 TYR A C 1
ATOM 864 O O . TYR A 1 110 ? 6.359 -3.182 -10.850 1.00 95.19 110 TYR A O 1
ATOM 872 N N . VAL A 1 111 ? 8.037 -1.745 -10.453 1.00 96.62 111 VAL A N 1
ATOM 873 C CA . VAL A 1 111 ? 8.380 -1.554 -11.874 1.00 96.62 111 VAL A CA 1
ATOM 874 C C . VAL A 1 111 ? 8.939 -2.841 -12.468 1.00 96.62 111 VAL A C 1
ATOM 876 O O . VAL A 1 111 ? 8.576 -3.206 -13.586 1.00 96.62 111 VAL A O 1
ATOM 879 N N . ASP A 1 112 ? 9.798 -3.534 -11.723 1.00 95.88 112 ASP A N 1
ATOM 880 C CA . ASP A 1 112 ? 10.393 -4.790 -12.176 1.00 95.88 112 ASP A CA 1
ATOM 881 C C . ASP A 1 112 ? 9.298 -5.862 -12.357 1.00 95.88 112 ASP A C 1
ATOM 883 O O . ASP A 1 112 ? 9.221 -6.488 -13.412 1.00 95.88 112 ASP A O 1
ATOM 887 N N . TRP A 1 113 ? 8.337 -5.965 -11.432 1.00 97.06 113 TRP A N 1
ATOM 888 C CA . TRP A 1 113 ? 7.184 -6.864 -11.581 1.00 97.06 113 TRP A CA 1
ATOM 889 C C . TRP A 1 113 ? 6.229 -6.487 -12.717 1.00 97.06 113 TRP A C 1
ATOM 891 O O . TRP A 1 113 ? 5.638 -7.370 -13.338 1.00 97.06 113 TRP A O 1
ATOM 901 N N . LEU A 1 114 ? 6.053 -5.195 -13.013 1.00 96.56 114 LEU A N 1
ATOM 902 C CA . LEU A 1 114 ? 5.279 -4.769 -14.183 1.00 96.56 114 LEU A CA 1
ATOM 903 C C . LEU A 1 114 ? 5.962 -5.209 -15.486 1.00 96.56 114 LEU A C 1
ATOM 905 O O . LEU A 1 114 ? 5.280 -5.695 -16.391 1.00 96.56 114 LEU A O 1
ATOM 909 N N . ASN A 1 115 ? 7.290 -5.102 -15.560 1.00 96.31 115 ASN A N 1
ATOM 910 C CA . ASN A 1 115 ? 8.068 -5.634 -16.679 1.00 96.31 115 ASN A CA 1
ATOM 911 C C . ASN A 1 115 ? 7.928 -7.157 -16.797 1.00 96.31 115 ASN A C 1
ATOM 913 O O . ASN A 1 115 ? 7.623 -7.653 -17.883 1.00 96.31 115 ASN A O 1
ATOM 917 N N . ASP A 1 116 ? 8.060 -7.891 -15.689 1.00 96.75 116 ASP A N 1
ATOM 918 C CA . ASP A 1 116 ? 7.887 -9.352 -15.659 1.00 96.75 116 ASP A CA 1
ATOM 919 C C . ASP A 1 116 ? 6.472 -9.782 -16.089 1.00 96.75 116 ASP A C 1
ATOM 921 O O . ASP A 1 116 ? 6.287 -10.831 -16.708 1.00 96.75 116 ASP A O 1
ATOM 925 N N . ALA A 1 117 ? 5.463 -8.948 -15.818 1.00 95.38 117 ALA A N 1
ATOM 926 C CA . ALA A 1 117 ? 4.085 -9.145 -16.265 1.00 95.38 117 ALA A CA 1
ATOM 927 C C . ALA A 1 117 ? 3.847 -8.786 -17.749 1.00 95.38 117 ALA A C 1
ATOM 929 O O . ALA A 1 117 ? 2.726 -8.938 -18.241 1.00 95.38 117 ALA A O 1
ATOM 930 N N . GLY A 1 118 ? 4.876 -8.330 -18.470 1.00 95.94 118 GLY A N 1
ATOM 931 C CA . GLY A 1 118 ? 4.833 -8.042 -19.904 1.00 95.94 118 GLY A CA 1
ATOM 932 C C . GLY A 1 118 ? 4.510 -6.593 -20.272 1.00 95.94 118 GLY A C 1
ATOM 933 O O . GLY A 1 118 ? 4.277 -6.317 -21.450 1.00 95.94 118 GLY A O 1
ATOM 934 N N . TYR A 1 119 ? 4.498 -5.660 -19.314 1.00 95.56 119 TYR A N 1
ATOM 935 C CA . TYR A 1 119 ? 4.398 -4.230 -19.617 1.00 95.56 119 TYR A CA 1
ATOM 936 C C . TYR A 1 119 ? 5.792 -3.684 -19.956 1.00 95.56 119 TYR A C 1
ATOM 938 O O . TYR A 1 119 ? 6.650 -3.690 -19.081 1.00 95.56 119 TYR A O 1
ATOM 946 N N . PRO A 1 120 ? 6.052 -3.199 -21.184 1.00 95.00 120 PRO A N 1
ATOM 947 C CA . PRO A 1 120 ? 7.387 -2.759 -21.581 1.00 95.00 120 PRO A CA 1
ATOM 948 C C . PRO A 1 120 ? 7.716 -1.395 -20.958 1.00 95.00 120 PRO A C 1
ATOM 950 O O . PRO A 1 120 ? 7.383 -0.352 -21.522 1.00 95.00 120 PRO A O 1
ATOM 953 N N . ILE A 1 121 ? 8.372 -1.398 -19.797 1.00 97.94 121 ILE A N 1
ATOM 954 C CA . ILE A 1 121 ? 8.738 -0.187 -19.057 1.00 97.94 121 ILE A CA 1
ATOM 955 C C . ILE A 1 121 ? 10.255 -0.009 -19.078 1.00 97.94 121 ILE A C 1
ATOM 957 O O . ILE A 1 121 ? 11.007 -0.754 -18.444 1.00 97.94 121 ILE A O 1
ATOM 961 N N . ARG A 1 122 ? 10.717 1.027 -19.782 1.00 96.94 122 ARG A N 1
ATOM 962 C CA . ARG A 1 122 ? 12.130 1.406 -19.853 1.00 96.94 122 ARG A CA 1
ATOM 963 C C . ARG A 1 122 ? 12.501 2.315 -18.684 1.00 96.94 122 ARG A C 1
ATOM 965 O O . ARG A 1 122 ? 11.825 3.311 -18.438 1.00 96.94 122 ARG A O 1
ATOM 972 N N . ARG A 1 123 ? 13.621 2.032 -18.017 1.00 95.56 123 ARG A N 1
ATOM 973 C CA . ARG A 1 123 ? 14.178 2.944 -17.011 1.00 95.56 123 ARG A CA 1
ATOM 974 C C . ARG A 1 123 ? 15.022 4.051 -17.645 1.00 95.56 123 ARG A C 1
ATOM 976 O O . ARG A 1 123 ? 15.738 3.804 -18.615 1.00 95.56 123 ARG A O 1
ATOM 983 N N . ILE A 1 124 ? 14.896 5.262 -17.114 1.00 95.06 124 ILE A N 1
ATOM 984 C CA . ILE A 1 124 ? 15.716 6.435 -17.431 1.00 95.06 124 ILE A CA 1
ATOM 985 C C . ILE A 1 124 ? 16.580 6.706 -16.200 1.00 95.06 124 ILE A C 1
ATOM 987 O O . ILE A 1 124 ? 16.041 7.028 -15.145 1.00 95.06 124 ILE A O 1
ATOM 991 N N . ASP A 1 125 ? 17.895 6.516 -16.318 1.00 89.88 125 ASP A N 1
ATOM 992 C CA . ASP A 1 125 ? 18.808 6.522 -15.165 1.00 89.88 125 ASP A CA 1
ATOM 993 C C . ASP A 1 125 ? 18.866 7.879 -14.450 1.00 89.88 125 ASP A C 1
ATOM 995 O O . ASP A 1 125 ? 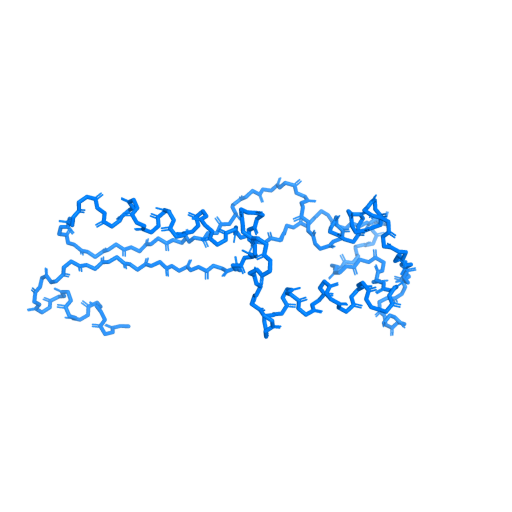18.915 7.925 -13.222 1.00 89.88 125 ASP A O 1
ATOM 999 N N . ASP A 1 126 ? 18.823 8.974 -15.212 1.00 89.56 126 ASP A N 1
ATOM 1000 C CA . ASP A 1 126 ? 18.781 10.334 -14.680 1.00 89.56 126 ASP A CA 1
ATOM 1001 C C . ASP A 1 126 ? 17.351 10.699 -14.246 1.00 89.56 126 ASP A C 1
ATOM 1003 O O . ASP A 1 126 ? 16.438 10.792 -15.070 1.00 89.56 126 ASP A O 1
ATOM 1007 N N . TYR A 1 127 ? 17.166 10.915 -12.941 1.00 89.94 127 TYR A N 1
ATOM 1008 C CA . TYR A 1 127 ? 15.873 11.269 -12.355 1.00 89.94 127 TYR A CA 1
ATOM 1009 C C . TYR A 1 127 ? 15.367 12.648 -12.808 1.00 89.94 127 TYR A C 1
ATOM 1011 O O . TYR A 1 127 ? 14.161 12.855 -12.830 1.00 89.94 127 TYR A O 1
ATOM 1019 N N . GLU A 1 128 ? 16.246 13.592 -13.172 1.00 90.56 128 GLU A N 1
ATOM 1020 C CA . GLU A 1 128 ? 15.821 14.894 -13.714 1.00 90.56 128 GLU A CA 1
ATOM 1021 C C . GLU A 1 128 ? 15.370 14.792 -15.175 1.00 90.56 128 GLU A C 1
ATOM 1023 O O . GLU A 1 128 ? 14.572 15.610 -15.639 1.00 90.56 128 GLU A O 1
ATOM 1028 N N . GLN A 1 129 ? 15.885 13.803 -15.912 1.00 92.44 129 GLN A N 1
ATOM 1029 C CA . GLN A 1 129 ? 15.483 13.543 -17.293 1.00 92.44 129 GLN A CA 1
ATOM 1030 C C . GLN A 1 129 ? 14.149 12.787 -17.386 1.00 92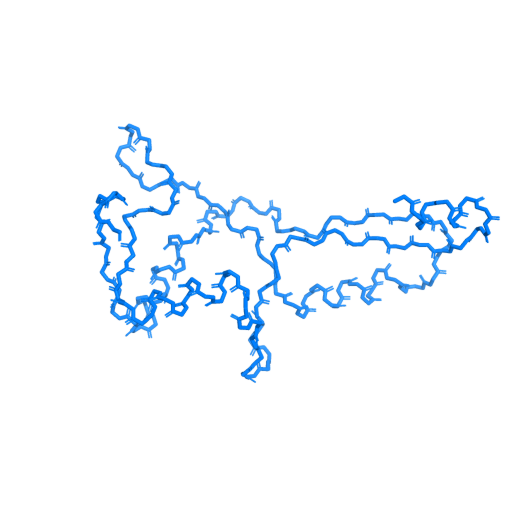.44 129 GLN A C 1
ATOM 1032 O O . GLN A 1 129 ? 13.442 12.926 -18.390 1.00 92.44 129 GLN A O 1
ATOM 1037 N N . TRP A 1 130 ? 13.858 11.945 -16.394 1.00 91.88 130 TRP A N 1
ATOM 1038 C CA . TRP A 1 130 ? 12.612 11.188 -16.281 1.00 91.88 130 TRP A CA 1
ATOM 1039 C C . TRP A 1 130 ? 11.410 12.092 -15.971 1.00 91.88 130 TRP A C 1
ATOM 1041 O O . TRP A 1 130 ? 10.386 11.936 -16.680 1.00 91.88 130 TRP A O 1
#

Sequence (130 aa):
MLLRRAHERYCLPVVVFRCGMIVADTRYRGQVNLPDRFTRLIMTLAATGIAPGSFYPLDDTAGRHRAHYDGLPVNFIAEAIAALTQPVEPGFRTYRISNPYDDGVGLDEYVDWLNDAGYPIRRIDDYEQW

Radius of gyration: 19.55 Å; chains: 1; bounding box: 47×26×51 Å

InterPro domains:
  IPR013120 Fatty acyl-CoA reductase-like, NAD-binding domain [PF07993] (1-81)